Protein AF-A0A3S5GJC0-F1 (afdb_monomer_lite)

Secondary structure (DSSP, 8-state):
--SSSTTSSSSSGGGGGGGG-----TT----GGGGTHHHHHHHHHHTT--HHHHHHHHHHHHHHHS---

Foldseek 3Di:
DPDPPPPPPPPPVVVVVCVPPDPDVVQADQDPQLVCLVVQLVVCVVVVHDNVVSVVSSVVSRCVRPPDD

Sequence (69 aa):
MKATLLRKLSAAVLIYATLAGSTSAQNLIVCAGGRYCEQVRQECLAAGGSAVMCQLQWRNCVLDACPQR

pLDDT: mean 70.47, std 18.25, range [42.69, 93.5]

Structure (mmCIF, N/CA/C/O backbone):
data_AF-A0A3S5GJC0-F1
#
_entry.id   AF-A0A3S5GJC0-F1
#
loop_
_atom_site.group_PDB
_atom_site.id
_atom_site.type_symbol
_atom_site.label_atom_id
_atom_site.label_alt_id
_atom_site.label_comp_id
_atom_site.label_asym_id
_atom_site.label_entity_id
_atom_site.label_seq_id
_atom_site.pdbx_PDB_ins_code
_atom_site.Cartn_x
_atom_site.Cartn_y
_atom_site.Cartn_z
_atom_site.occupancy
_atom_site.B_iso_or_equiv
_atom_site.auth_seq_id
_atom_site.auth_comp_id
_atom_site.auth_asym_id
_atom_site.auth_atom_id
_atom_site.pdbx_PDB_model_num
ATOM 1 N N . MET A 1 1 ? -31.928 29.212 29.062 1.00 42.69 1 MET A N 1
ATOM 2 C CA . MET A 1 1 ? -31.365 27.921 28.599 1.00 42.69 1 MET A CA 1
ATOM 3 C C . MET A 1 1 ? -31.143 27.985 27.086 1.00 42.69 1 MET A C 1
ATOM 5 O O . MET A 1 1 ? -32.060 27.687 26.341 1.00 42.69 1 MET A O 1
ATOM 9 N N . LYS A 1 2 ? -29.996 28.490 26.610 1.00 46.75 2 LYS A N 1
ATOM 10 C CA . LYS A 1 2 ? -29.735 28.716 25.168 1.00 46.75 2 LYS A CA 1
ATOM 11 C C . LYS A 1 2 ? -28.221 28.779 24.891 1.00 46.75 2 LYS A C 1
ATOM 13 O O . LYS A 1 2 ? -27.724 29.757 24.361 1.00 46.75 2 LYS A O 1
ATOM 18 N N . ALA A 1 3 ? -27.452 27.788 25.340 1.00 49.81 3 ALA A N 1
ATOM 19 C CA . ALA A 1 3 ? -26.001 27.786 25.084 1.00 49.81 3 ALA A CA 1
ATOM 20 C C . ALA A 1 3 ? -25.358 26.391 25.000 1.00 49.81 3 ALA A C 1
ATOM 22 O O . ALA A 1 3 ? -24.141 26.273 25.075 1.00 49.81 3 ALA A O 1
ATOM 23 N N . THR A 1 4 ? -26.138 25.317 24.848 1.00 51.25 4 THR A N 1
ATOM 24 C CA . THR A 1 4 ? -25.605 23.941 24.928 1.00 51.25 4 THR A CA 1
ATOM 25 C C . THR A 1 4 ? -25.791 23.096 23.669 1.00 51.25 4 THR A C 1
ATOM 27 O O . THR A 1 4 ? -25.344 21.954 23.647 1.00 51.25 4 THR A O 1
ATOM 30 N N . LEU A 1 5 ? -26.378 23.635 22.594 1.00 52.25 5 LEU A N 1
ATOM 31 C CA . LEU A 1 5 ? -26.642 22.864 21.367 1.00 52.25 5 LEU A CA 1
ATOM 32 C C . LEU A 1 5 ? -25.592 23.028 20.257 1.00 52.25 5 LEU A C 1
ATOM 34 O O . LEU A 1 5 ? -25.462 22.146 19.417 1.00 52.25 5 LEU A O 1
ATOM 38 N N . LEU A 1 6 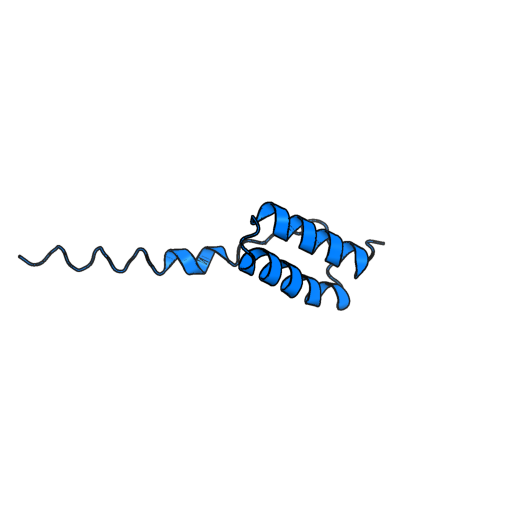? -24.781 24.089 20.274 1.00 51.97 6 LEU A N 1
ATOM 39 C CA . LEU A 1 6 ? -23.803 24.353 19.204 1.00 51.97 6 LEU A CA 1
ATOM 40 C C . LEU A 1 6 ? -22.480 23.583 19.333 1.00 51.97 6 LEU A C 1
ATOM 42 O O . LEU A 1 6 ? -21.671 23.600 18.413 1.00 51.97 6 LEU A O 1
ATOM 46 N N . ARG A 1 7 ? -22.245 22.875 20.444 1.00 50.66 7 ARG A N 1
ATOM 47 C CA . ARG A 1 7 ? -20.936 22.259 20.729 1.00 50.66 7 ARG A CA 1
ATOM 48 C C . ARG A 1 7 ? -20.777 20.820 20.221 1.00 50.66 7 ARG A C 1
ATOM 50 O O . ARG A 1 7 ? -19.694 20.263 20.342 1.00 50.66 7 ARG A O 1
ATOM 57 N N . LYS A 1 8 ? -21.830 20.209 19.660 1.00 50.62 8 LYS A N 1
ATOM 58 C CA . LYS A 1 8 ? -21.798 18.806 19.195 1.00 50.62 8 LYS A CA 1
ATOM 59 C C . LYS A 1 8 ? -21.556 18.622 17.693 1.00 50.62 8 LYS A C 1
ATOM 61 O O . LYS A 1 8 ? -21.251 17.511 17.281 1.00 50.62 8 LYS A O 1
ATOM 66 N N . LEU A 1 9 ? -21.636 19.679 16.883 1.00 51.69 9 LEU A N 1
ATOM 67 C CA . LEU A 1 9 ? -21.478 19.564 15.425 1.00 51.69 9 LEU A CA 1
ATOM 68 C C . LEU A 1 9 ? -20.016 19.631 14.947 1.00 51.69 9 LEU A C 1
ATOM 70 O O . LEU A 1 9 ? -19.719 19.218 13.832 1.00 51.69 9 LEU A O 1
ATOM 74 N N . SER A 1 10 ? -19.081 20.084 15.786 1.00 51.00 10 SER A N 1
ATOM 75 C CA . SER A 1 10 ? -17.683 20.292 15.374 1.00 51.00 10 SER A CA 1
ATOM 76 C C . SER A 1 10 ? -16.812 19.029 15.362 1.00 51.00 10 SER A C 1
ATOM 78 O O . SER A 1 10 ? -15.718 19.064 14.811 1.00 51.00 10 SER A O 1
ATOM 80 N N . ALA A 1 11 ? -17.262 17.914 15.945 1.00 50.88 11 ALA A N 1
ATOM 81 C CA . ALA A 1 11 ? -16.433 16.708 16.054 1.00 50.88 11 ALA A CA 1
ATOM 82 C C . ALA A 1 11 ? -16.501 15.789 14.819 1.00 50.88 11 ALA A C 1
ATOM 84 O O . ALA A 1 11 ? -15.559 15.048 14.561 1.00 50.88 11 ALA A O 1
ATOM 85 N N . ALA A 1 12 ? -17.584 15.839 14.035 1.00 51.22 12 ALA A N 1
ATOM 86 C CA . ALA A 1 12 ? -17.782 14.912 12.916 1.00 51.22 12 ALA A CA 1
ATOM 87 C C . ALA A 1 12 ? -16.987 15.293 11.651 1.00 51.22 12 ALA A C 1
ATOM 89 O O . ALA A 1 12 ? -16.619 14.425 10.865 1.00 51.22 12 ALA A O 1
ATOM 90 N N . VAL A 1 13 ? -16.681 16.580 11.458 1.00 52.00 13 VAL A N 1
ATOM 91 C CA . VAL A 1 13 ? -16.003 17.070 10.241 1.00 52.00 13 VAL A CA 1
ATOM 92 C C . VAL A 1 13 ? -14.486 16.836 10.283 1.00 52.00 13 VAL A C 1
ATOM 94 O O . VAL A 1 13 ? -13.856 16.686 9.241 1.00 52.00 13 VAL A O 1
ATOM 97 N N . LEU A 1 14 ? -13.891 16.716 11.474 1.00 50.38 14 LEU A N 1
ATOM 98 C CA . LEU A 1 14 ? -12.445 16.500 11.623 1.00 50.38 14 LEU A CA 1
ATOM 99 C C . LEU A 1 14 ? -11.993 15.067 11.289 1.00 50.38 14 LEU A C 1
ATOM 101 O O . LEU A 1 14 ? -10.797 14.835 11.145 1.00 50.38 14 LEU A O 1
ATOM 105 N N . ILE A 1 15 ? -12.920 14.116 11.130 1.00 52.00 15 ILE A N 1
ATOM 106 C CA . ILE A 1 15 ? -12.595 12.713 10.820 1.00 52.00 15 ILE A CA 1
ATOM 107 C C . ILE A 1 15 ? -12.355 12.510 9.313 1.00 52.00 15 ILE A C 1
ATOM 109 O O . ILE A 1 15 ? -11.571 11.650 8.926 1.00 52.00 15 ILE A O 1
ATOM 113 N N . TYR A 1 16 ? -12.954 13.331 8.444 1.00 44.41 16 TYR A N 1
ATOM 114 C CA . TYR A 1 16 ? -12.782 13.199 6.988 1.00 44.41 16 TYR A CA 1
ATOM 115 C C . TYR A 1 16 ? -11.481 13.815 6.453 1.00 44.41 16 TYR A C 1
ATOM 117 O O . TYR A 1 16 ? -11.046 13.476 5.354 1.00 44.41 16 TYR A O 1
ATOM 125 N N . ALA A 1 17 ? -10.833 14.700 7.214 1.00 46.22 17 ALA A N 1
ATOM 126 C CA . ALA A 1 17 ? -9.643 15.418 6.755 1.00 46.22 17 ALA A CA 1
ATOM 127 C C . ALA A 1 17 ? -8.327 14.629 6.915 1.00 46.22 17 ALA A C 1
ATOM 129 O O . ALA A 1 17 ? -7.305 15.030 6.362 1.00 46.22 17 ALA A O 1
ATOM 130 N N . THR A 1 18 ? -8.318 13.502 7.632 1.00 51.03 18 THR A N 1
ATOM 131 C CA . THR A 1 18 ? -7.096 12.710 7.871 1.00 51.03 18 THR A CA 1
ATOM 132 C C . THR A 1 18 ? -6.806 11.658 6.796 1.00 51.03 18 THR A C 1
ATOM 134 O O . THR A 1 18 ? -5.712 11.097 6.780 1.00 51.03 18 THR A O 1
ATOM 137 N N . LEU A 1 19 ? -7.712 11.429 5.840 1.00 47.72 19 LEU A N 1
ATOM 138 C CA . LEU A 1 19 ? -7.510 10.452 4.755 1.00 47.72 19 LEU A CA 1
ATOM 139 C C . LEU A 1 19 ? -6.671 10.984 3.577 1.00 47.72 19 LEU A C 1
ATOM 141 O O . LEU A 1 19 ? -6.205 10.193 2.758 1.00 47.72 19 LEU A O 1
ATOM 145 N N . ALA A 1 20 ? -6.394 12.292 3.527 1.00 48.41 20 ALA A N 1
ATOM 146 C CA . ALA A 1 20 ? -5.445 12.896 2.581 1.00 48.41 20 ALA A CA 1
ATOM 147 C C . ALA A 1 20 ? -4.003 12.972 3.133 1.00 48.41 20 ALA A C 1
ATOM 149 O O . ALA A 1 20 ? -3.122 13.585 2.531 1.00 48.41 20 ALA A O 1
ATOM 150 N N . GLY A 1 21 ? -3.740 12.350 4.287 1.00 42.94 21 GLY A N 1
ATOM 151 C CA . GLY A 1 21 ? -2.409 12.246 4.876 1.00 42.94 21 GLY A CA 1
ATOM 152 C C . GLY A 1 21 ? -1.582 11.135 4.235 1.00 42.94 21 GLY A C 1
ATOM 153 O O . GLY A 1 21 ? -1.423 10.064 4.814 1.00 42.94 21 GLY A O 1
ATOM 154 N N . SER A 1 22 ? -1.040 11.365 3.041 1.00 43.97 22 SER A N 1
ATOM 155 C CA . SER A 1 22 ? 0.092 10.584 2.507 1.00 43.97 22 SER A CA 1
ATOM 156 C C . SER A 1 22 ? 0.971 11.438 1.594 1.00 43.97 22 SER A C 1
ATOM 158 O O . SER A 1 22 ? 1.403 11.008 0.530 1.00 43.97 22 SER A O 1
ATOM 160 N N . THR A 1 23 ? 1.275 12.668 2.009 1.00 52.28 23 THR A N 1
ATOM 161 C CA . THR A 1 23 ? 2.377 13.439 1.425 1.00 52.28 23 THR A CA 1
ATOM 162 C C . THR A 1 23 ? 3.700 12.883 1.953 1.00 52.28 23 THR A C 1
ATOM 164 O O . THR A 1 23 ? 4.296 13.450 2.862 1.00 52.28 23 THR A O 1
ATOM 167 N N . SER A 1 24 ? 4.128 11.723 1.460 1.00 44.50 24 SER A N 1
ATOM 168 C CA . SER A 1 24 ? 5.532 11.291 1.455 1.00 44.50 24 SER A CA 1
ATOM 169 C C . SER A 1 24 ? 5.612 9.848 0.974 1.00 44.50 24 SER A C 1
ATOM 171 O O . SER A 1 24 ? 5.719 8.889 1.736 1.00 44.50 24 SER A O 1
ATOM 173 N N . ALA A 1 25 ? 5.618 9.700 -0.337 1.00 50.19 25 ALA A N 1
ATOM 174 C CA . ALA A 1 25 ? 6.563 8.785 -0.933 1.00 50.19 25 ALA A CA 1
ATOM 175 C C . ALA A 1 25 ? 7.751 9.663 -1.353 1.00 50.19 25 ALA A C 1
ATOM 177 O O . ALA A 1 25 ? 7.934 9.939 -2.530 1.00 50.19 25 ALA A O 1
ATOM 178 N N . GLN A 1 26 ? 8.496 10.214 -0.383 1.00 49.03 26 GLN A N 1
ATOM 179 C CA . GLN A 1 26 ? 9.563 11.210 -0.610 1.00 49.03 26 GLN A CA 1
ATOM 180 C C . GLN A 1 26 ? 10.680 10.750 -1.574 1.00 49.03 26 GLN A C 1
ATOM 182 O O . GLN A 1 26 ? 11.550 11.552 -1.878 1.00 49.03 26 GLN A O 1
ATOM 187 N N . ASN A 1 27 ? 10.660 9.506 -2.071 1.00 57.56 27 ASN A N 1
ATOM 188 C CA . ASN A 1 27 ? 11.596 8.977 -3.070 1.00 57.56 27 ASN A CA 1
ATOM 189 C C . ASN A 1 27 ? 10.991 7.858 -3.948 1.00 57.56 27 ASN A C 1
ATOM 191 O O . ASN A 1 27 ? 11.722 6.986 -4.404 1.00 57.56 27 ASN A O 1
ATOM 195 N N . LEU A 1 28 ? 9.667 7.810 -4.144 1.00 65.19 28 LEU A N 1
ATOM 196 C CA . LEU A 1 28 ? 9.057 6.788 -5.010 1.00 65.19 28 LEU A CA 1
ATOM 197 C C . LEU A 1 28 ? 8.402 7.443 -6.217 1.00 65.19 28 LEU A C 1
ATOM 199 O O . LEU A 1 28 ? 7.409 8.161 -6.090 1.00 65.19 28 LEU A O 1
ATOM 203 N N . ILE A 1 29 ? 8.945 7.156 -7.397 1.00 68.44 29 ILE A N 1
ATOM 204 C CA . ILE A 1 29 ? 8.314 7.519 -8.661 1.00 68.44 29 ILE A CA 1
ATOM 205 C C . ILE A 1 29 ? 7.121 6.586 -8.861 1.00 68.44 29 ILE A C 1
ATOM 207 O O . ILE A 1 29 ? 7.282 5.374 -9.017 1.00 68.44 29 ILE A O 1
ATOM 211 N N . VAL A 1 30 ? 5.917 7.158 -8.857 1.00 73.69 30 VAL A N 1
ATOM 212 C CA . VAL A 1 30 ? 4.681 6.432 -9.164 1.00 73.69 30 VAL A CA 1
ATOM 213 C C . VAL A 1 30 ? 4.445 6.500 -10.672 1.00 73.69 30 VAL A C 1
ATOM 215 O O . VAL A 1 30 ? 4.010 7.518 -11.206 1.00 73.69 30 VAL A O 1
ATOM 218 N N . CYS A 1 31 ? 4.753 5.412 -11.371 1.00 75.88 31 CYS A N 1
ATOM 219 C CA . CYS A 1 31 ? 4.427 5.221 -12.783 1.00 75.88 31 CYS A CA 1
ATOM 220 C C . CYS A 1 31 ? 2.930 4.909 -12.983 1.00 75.88 31 CYS A C 1
ATOM 222 O O . CYS A 1 31 ? 2.188 4.697 -12.021 1.00 75.88 31 CYS A O 1
ATOM 224 N N . ALA A 1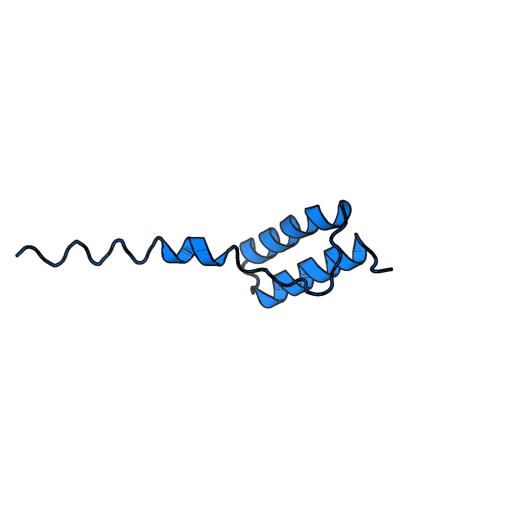 32 ? 2.470 4.844 -14.238 1.00 75.31 32 ALA A N 1
ATOM 225 C CA . ALA A 1 32 ? 1.067 4.555 -14.556 1.00 75.31 32 ALA A CA 1
ATOM 226 C C . ALA A 1 32 ? 0.551 3.256 -13.899 1.00 75.31 32 ALA A C 1
ATOM 228 O O . ALA A 1 32 ? -0.576 3.237 -13.410 1.00 75.31 32 A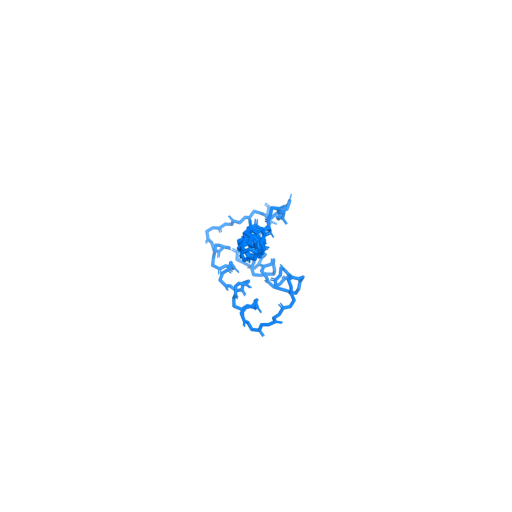LA A O 1
ATOM 229 N N . GLY A 1 33 ? 1.392 2.216 -13.804 1.00 70.12 33 GLY A N 1
ATOM 230 C CA . GLY A 1 33 ? 1.066 0.966 -13.106 1.00 70.12 33 GLY A CA 1
ATOM 231 C C . GLY A 1 33 ? 0.907 1.124 -11.588 1.00 70.12 33 GLY A C 1
ATOM 232 O O . GLY A 1 33 ? 0.026 0.514 -10.992 1.00 70.12 33 GLY A O 1
ATOM 233 N N . GLY A 1 34 ? 1.672 2.021 -10.961 1.00 75.75 34 GLY A N 1
ATOM 234 C CA . GLY A 1 34 ? 1.607 2.286 -9.519 1.00 75.75 34 GLY A CA 1
ATOM 235 C C . GLY A 1 34 ? 0.344 3.031 -9.069 1.00 75.75 34 GLY A C 1
ATOM 236 O O . GLY A 1 34 ? 0.073 3.111 -7.873 1.00 75.75 34 GLY A O 1
ATOM 237 N N . ARG A 1 35 ? -0.465 3.555 -10.001 1.00 78.06 35 ARG A N 1
ATOM 238 C CA . ARG A 1 35 ? -1.730 4.248 -9.686 1.00 78.06 35 ARG A CA 1
ATOM 239 C C . ARG A 1 35 ? -2.776 3.300 -9.095 1.00 78.06 35 ARG A C 1
ATOM 241 O O . ARG A 1 35 ? -3.538 3.715 -8.228 1.00 78.06 35 ARG A O 1
ATOM 248 N N . TYR A 1 36 ? -2.773 2.032 -9.509 1.00 81.75 36 TYR A N 1
ATOM 249 C CA . TYR A 1 36 ? -3.683 1.003 -8.992 1.00 81.75 36 TYR A CA 1
ATOM 250 C C . TYR A 1 36 ? -3.311 0.535 -7.580 1.00 81.75 36 TYR A C 1
ATOM 252 O O . TYR A 1 36 ? -4.162 0.032 -6.852 1.00 81.75 36 TYR A O 1
ATOM 260 N N . CYS A 1 37 ? -2.071 0.770 -7.142 1.00 88.56 37 CYS A N 1
ATOM 261 C CA . CYS A 1 37 ? -1.629 0.406 -5.799 1.00 88.56 37 CYS A CA 1
ATOM 262 C C . CYS A 1 37 ? -2.337 1.205 -4.702 1.00 88.56 37 CYS A C 1
ATOM 264 O O . CYS A 1 37 ? -2.440 0.728 -3.573 1.00 88.56 37 CYS A O 1
ATOM 266 N N . GLU A 1 38 ? -2.879 2.388 -5.015 1.00 87.38 38 GLU A N 1
ATOM 267 C CA . GLU A 1 38 ? -3.724 3.117 -4.064 1.00 87.38 38 GLU A CA 1
ATOM 268 C C . GLU A 1 38 ? -4.979 2.315 -3.703 1.00 87.38 38 GLU A C 1
ATOM 270 O O . GLU A 1 38 ? -5.372 2.309 -2.541 1.00 87.38 38 GLU A O 1
ATOM 275 N N . GLN A 1 39 ? -5.549 1.555 -4.644 1.00 87.94 39 GLN A N 1
ATOM 276 C CA . GLN A 1 39 ? -6.675 0.665 -4.357 1.00 87.94 39 GLN A CA 1
ATOM 277 C C . GLN A 1 39 ? -6.287 -0.404 -3.325 1.00 87.94 39 GLN A C 1
ATOM 279 O O . GLN A 1 39 ? -7.013 -0.606 -2.359 1.00 87.94 39 GLN A O 1
ATOM 284 N N . VAL A 1 40 ? -5.093 -0.993 -3.452 1.00 87.06 40 VAL A N 1
ATOM 285 C CA . VAL A 1 40 ? -4.550 -1.961 -2.480 1.00 87.06 40 VAL A CA 1
ATOM 286 C C . VAL A 1 40 ? -4.425 -1.339 -1.084 1.00 87.06 40 VAL A C 1
ATOM 288 O O . VAL A 1 40 ? -4.745 -1.973 -0.078 1.00 87.06 40 VAL A O 1
ATOM 291 N N . ARG A 1 41 ? -4.004 -0.069 -1.002 1.00 88.69 41 ARG A N 1
ATOM 292 C CA . ARG A 1 41 ? -3.937 0.667 0.270 1.00 88.69 41 ARG A CA 1
ATOM 293 C C . ARG A 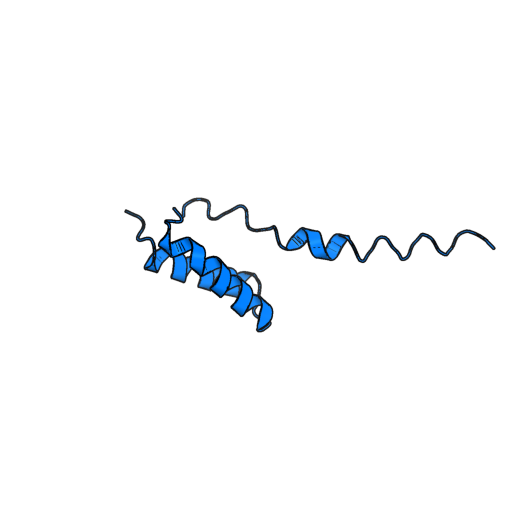1 41 ? -5.320 0.830 0.897 1.00 88.69 41 ARG A C 1
ATOM 295 O O . ARG A 1 41 ? -5.471 0.600 2.095 1.00 88.69 41 ARG A O 1
ATOM 302 N N . GLN A 1 42 ? -6.310 1.220 0.095 1.00 89.50 42 GLN A N 1
ATOM 303 C CA . GLN A 1 42 ? -7.689 1.418 0.546 1.00 89.50 42 GLN A CA 1
ATOM 304 C C . GLN A 1 42 ? -8.339 0.102 0.986 1.00 89.50 42 GLN A C 1
ATOM 306 O O . GLN A 1 42 ? -8.984 0.067 2.029 1.00 89.50 42 GLN A O 1
ATOM 311 N N . GLU A 1 43 ? -8.121 -0.990 0.252 1.00 90.00 43 GLU A N 1
ATOM 312 C CA . GLU A 1 43 ? -8.605 -2.327 0.615 1.00 90.00 43 GLU A CA 1
ATOM 313 C C . GLU A 1 43 ? -8.017 -2.799 1.951 1.00 90.00 43 GLU A C 1
ATOM 315 O O . GLU A 1 43 ? -8.749 -3.289 2.810 1.00 90.00 43 GLU A O 1
ATOM 320 N N . CYS A 1 44 ? -6.719 -2.577 2.178 1.00 90.50 44 CYS A N 1
ATOM 321 C CA . CYS A 1 44 ? -6.076 -2.889 3.454 1.00 90.50 44 CYS A CA 1
ATOM 322 C C . CYS A 1 44 ? -6.672 -2.086 4.622 1.00 90.50 44 CYS A C 1
ATOM 324 O O . CYS A 1 44 ? -6.941 -2.646 5.687 1.00 90.50 44 CYS A O 1
ATOM 326 N N . LEU A 1 45 ? -6.915 -0.785 4.429 1.00 92.25 45 LEU A N 1
ATOM 327 C CA . LEU A 1 45 ? -7.545 0.060 5.448 1.00 92.25 45 LEU A CA 1
ATOM 328 C C . LEU A 1 45 ? -8.989 -0.385 5.722 1.00 92.25 45 LEU A C 1
ATOM 330 O O . LEU A 1 45 ? -9.398 -0.470 6.879 1.00 92.25 45 LEU A O 1
ATOM 334 N N . ALA A 1 46 ? -9.744 -0.722 4.673 1.00 93.06 46 ALA A N 1
ATOM 335 C CA . ALA A 1 46 ? -11.113 -1.220 4.777 1.00 93.06 46 ALA A CA 1
ATOM 336 C C . ALA A 1 46 ? -11.195 -2.581 5.489 1.00 93.06 46 ALA A C 1
ATOM 338 O O . ALA A 1 46 ? -12.150 -2.835 6.220 1.00 93.06 46 ALA A O 1
ATOM 339 N N . ALA A 1 47 ? -10.171 -3.427 5.343 1.00 93.50 47 ALA A N 1
ATOM 340 C CA . ALA A 1 47 ? -10.035 -4.688 6.069 1.00 93.50 47 ALA A CA 1
ATOM 341 C C . ALA A 1 47 ? -9.655 -4.512 7.558 1.00 93.50 47 ALA A C 1
ATOM 343 O O . ALA A 1 47 ? -9.511 -5.500 8.275 1.00 93.50 47 ALA A O 1
ATOM 344 N N . GLY A 1 48 ? -9.485 -3.273 8.037 1.00 93.12 48 GLY A N 1
ATOM 345 C CA . GLY A 1 48 ? -9.085 -2.971 9.414 1.00 93.12 48 GLY A CA 1
ATOM 346 C C . GLY A 1 48 ? -7.572 -3.002 9.645 1.00 93.12 48 GLY A C 1
ATOM 347 O O . GLY A 1 48 ? -7.124 -3.032 10.792 1.00 93.12 48 GLY A O 1
ATOM 348 N N . GLY A 1 49 ? -6.771 -2.998 8.575 1.00 91.69 49 GLY A N 1
ATOM 349 C CA . GLY A 1 49 ? -5.319 -2.912 8.659 1.00 91.69 49 GLY A CA 1
ATOM 3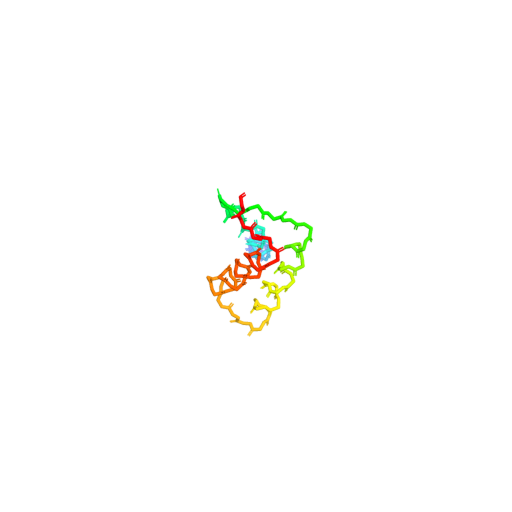50 C C . GLY A 1 49 ? -4.850 -1.585 9.259 1.00 91.69 49 GLY A C 1
ATOM 351 O O . GLY A 1 49 ? -5.477 -0.536 9.098 1.00 91.69 49 GLY A O 1
ATOM 352 N N . SER A 1 50 ? -3.712 -1.609 9.957 1.00 91.44 50 SER A N 1
ATOM 353 C CA . SER A 1 50 ? -3.120 -0.380 10.485 1.00 91.44 50 SER A CA 1
ATOM 354 C C . SER A 1 50 ? -2.570 0.491 9.352 1.00 91.44 50 SER A C 1
ATOM 356 O O . SER A 1 50 ? -2.039 -0.016 8.361 1.00 91.44 50 SER A O 1
ATOM 358 N N . ALA A 1 51 ? -2.625 1.816 9.517 1.00 83.69 51 ALA A N 1
ATOM 359 C CA . ALA A 1 51 ? -2.142 2.760 8.505 1.00 83.69 51 ALA A CA 1
ATOM 360 C C . ALA A 1 51 ? -0.683 2.494 8.085 1.00 83.69 51 ALA A C 1
ATOM 362 O O . ALA 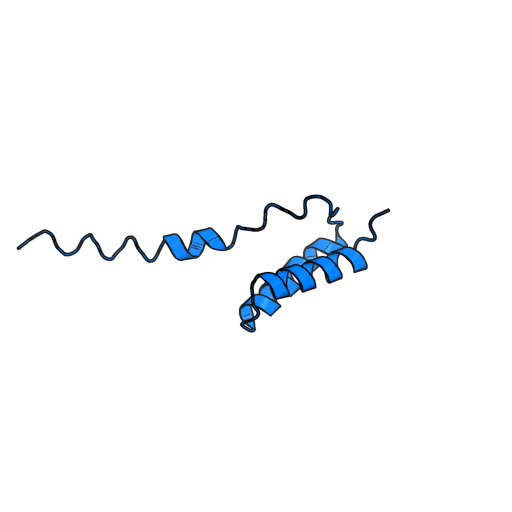A 1 51 ? -0.342 2.604 6.909 1.00 83.69 51 ALA A O 1
ATOM 363 N N . VAL A 1 52 ? 0.166 2.079 9.031 1.00 89.44 52 VAL A N 1
ATOM 364 C CA . VAL A 1 52 ? 1.572 1.732 8.771 1.00 89.44 52 VAL A CA 1
ATOM 365 C C . VAL A 1 52 ? 1.689 0.484 7.890 1.00 89.44 52 VAL A C 1
ATOM 367 O O . VAL A 1 52 ? 2.462 0.483 6.932 1.00 89.44 52 VAL A O 1
ATOM 370 N N . MET A 1 53 ? 0.906 -0.560 8.177 1.00 89.69 53 MET A N 1
ATOM 371 C CA . MET A 1 53 ? 0.901 -1.800 7.392 1.00 89.69 53 MET A CA 1
ATOM 372 C C . MET A 1 53 ? 0.383 -1.566 5.974 1.00 89.69 53 MET A C 1
ATOM 374 O O . MET A 1 53 ? 1.014 -1.992 5.008 1.00 89.69 53 MET A O 1
ATOM 378 N N . CYS A 1 54 ? -0.711 -0.822 5.831 1.00 90.31 54 CYS A N 1
ATOM 379 C CA . CYS A 1 54 ? -1.278 -0.527 4.519 1.00 90.31 54 CYS A CA 1
ATOM 380 C C . CYS A 1 54 ? -0.341 0.345 3.674 1.00 90.31 54 CYS A C 1
ATOM 382 O O . CYS A 1 54 ? -0.204 0.126 2.472 1.00 90.31 54 CYS A O 1
ATOM 384 N N . GLN A 1 55 ? 0.391 1.271 4.302 1.00 88.38 55 GLN A N 1
ATOM 385 C CA . GLN A 1 55 ? 1.420 2.059 3.623 1.00 88.38 55 GLN A CA 1
ATOM 386 C C . GLN A 1 55 ? 2.610 1.201 3.158 1.00 88.38 55 GLN A C 1
ATOM 388 O O . GLN A 1 55 ? 3.180 1.449 2.094 1.00 88.38 55 GLN A O 1
ATOM 393 N N . LEU A 1 56 ? 3.009 0.187 3.934 1.00 89.31 56 LEU A N 1
ATOM 394 C CA . LEU A 1 56 ? 4.037 -0.777 3.524 1.00 89.31 56 LEU A CA 1
ATOM 395 C C . LEU A 1 56 ? 3.581 -1.606 2.320 1.00 89.31 56 LEU A C 1
ATOM 397 O O . LEU A 1 56 ? 4.341 -1.757 1.366 1.00 89.31 56 LEU A O 1
ATOM 401 N N . GLN A 1 57 ? 2.339 -2.083 2.338 1.00 89.25 57 GLN A N 1
ATOM 402 C CA . GLN A 1 57 ? 1.777 -2.878 1.249 1.00 89.25 57 GLN A CA 1
ATOM 403 C C . GLN A 1 57 ? 1.648 -2.071 -0.048 1.00 89.25 57 GLN A C 1
ATOM 405 O O . GLN A 1 57 ? 2.071 -2.534 -1.106 1.00 89.25 57 GLN A O 1
ATOM 410 N N . TRP A 1 58 ? 1.163 -0.831 0.052 1.00 89.75 58 TRP A N 1
ATOM 411 C CA . TRP A 1 58 ? 1.146 0.124 -1.054 1.00 89.75 58 TRP A CA 1
ATOM 412 C C . TRP A 1 58 ? 2.537 0.308 -1.664 1.00 89.75 58 TRP A C 1
ATOM 414 O O . TRP A 1 58 ? 2.711 0.193 -2.873 1.00 89.75 58 TRP A O 1
ATOM 424 N N . ARG A 1 59 ? 3.550 0.537 -0.821 1.00 87.19 59 ARG A N 1
ATOM 425 C CA . ARG A 1 59 ? 4.932 0.748 -1.265 1.00 87.19 59 ARG A CA 1
ATOM 426 C C . ARG A 1 59 ? 5.496 -0.470 -1.991 1.00 87.19 59 ARG A C 1
ATOM 428 O O . ARG A 1 59 ? 6.144 -0.292 -3.015 1.00 87.19 59 ARG A O 1
ATOM 435 N N . ASN A 1 60 ? 5.238 -1.681 -1.501 1.00 88.25 60 ASN A N 1
ATOM 436 C CA . ASN A 1 60 ? 5.672 -2.904 -2.179 1.00 88.25 60 ASN A CA 1
ATOM 437 C C . ASN A 1 60 ? 5.002 -3.053 -3.551 1.00 88.25 60 ASN A C 1
ATOM 439 O O . ASN A 1 60 ? 5.684 -3.357 -4.523 1.00 88.25 60 ASN A O 1
ATOM 443 N N . CYS A 1 61 ? 3.703 -2.757 -3.647 1.00 88.56 61 CYS A N 1
ATOM 444 C CA . CYS A 1 61 ? 2.992 -2.735 -4.926 1.00 88.56 61 CYS A CA 1
ATOM 445 C C . CYS A 1 61 ? 3.590 -1.699 -5.894 1.00 88.56 61 CYS A C 1
ATOM 447 O O . CYS A 1 61 ? 3.809 -1.997 -7.064 1.00 88.56 61 CYS A O 1
ATOM 449 N N . VAL A 1 62 ? 3.908 -0.490 -5.414 1.00 87.56 62 VAL A N 1
ATOM 450 C CA . VAL A 1 62 ? 4.522 0.556 -6.249 1.00 87.56 62 VAL A CA 1
ATOM 451 C C . VAL A 1 62 ? 5.916 0.151 -6.722 1.00 87.56 62 VAL A C 1
ATOM 453 O O . VAL A 1 62 ? 6.249 0.412 -7.871 1.00 87.56 62 VAL A O 1
ATOM 456 N N . LEU A 1 63 ? 6.724 -0.488 -5.874 1.00 85.56 63 LEU A N 1
ATOM 457 C CA . LEU A 1 63 ? 8.063 -0.957 -6.245 1.00 85.56 63 LEU A CA 1
ATOM 458 C C . LEU A 1 63 ? 8.032 -2.077 -7.293 1.00 85.56 63 LEU A C 1
ATOM 460 O O . LEU A 1 63 ? 8.908 -2.114 -8.153 1.00 85.56 63 LEU A O 1
ATOM 464 N N . ASP A 1 64 ? 7.029 -2.953 -7.229 1.00 85.31 64 ASP A N 1
ATOM 465 C CA . ASP A 1 64 ? 6.806 -4.018 -8.211 1.00 85.31 64 ASP A CA 1
ATOM 466 C C . ASP A 1 64 ? 6.324 -3.452 -9.558 1.00 85.31 64 ASP A C 1
ATOM 468 O O . ASP A 1 64 ? 6.905 -3.724 -10.608 1.00 85.31 64 ASP A O 1
ATOM 472 N N . ALA A 1 65 ? 5.318 -2.574 -9.524 1.00 83.75 65 ALA A N 1
ATOM 473 C CA . ALA A 1 65 ? 4.750 -1.970 -10.726 1.00 83.75 65 ALA A CA 1
ATOM 474 C C . ALA A 1 65 ? 5.679 -0.932 -11.385 1.00 83.75 65 ALA A C 1
ATOM 476 O O . ALA A 1 65 ? 5.622 -0.724 -12.598 1.00 83.75 65 ALA A O 1
ATOM 477 N N . CYS A 1 66 ? 6.502 -0.250 -10.586 1.00 81.56 66 CYS A N 1
ATOM 478 C CA . CYS A 1 66 ? 7.367 0.855 -10.990 1.00 81.56 66 CYS A CA 1
ATOM 479 C C . CYS A 1 66 ? 8.780 0.649 -10.421 1.00 81.56 66 CYS A C 1
ATOM 481 O O . CYS A 1 66 ? 9.147 1.295 -9.428 1.00 81.56 66 CYS A O 1
ATOM 483 N N . PRO A 1 67 ? 9.592 -0.235 -11.027 1.00 73.12 67 PRO A N 1
ATOM 484 C CA . PRO A 1 67 ? 10.964 -0.438 -10.589 1.00 73.12 67 PRO A CA 1
ATOM 485 C C . PRO A 1 67 ? 11.732 0.886 -10.661 1.00 73.12 67 PRO A C 1
ATOM 487 O O . PRO A 1 67 ? 11.812 1.517 -11.716 1.00 73.12 67 PRO A O 1
ATOM 490 N N . GLN A 1 68 ? 12.262 1.316 -9.515 1.00 69.56 68 GLN A N 1
ATOM 491 C CA . GLN A 1 68 ? 13.004 2.566 -9.361 1.00 69.56 68 GLN A CA 1
ATOM 492 C C . GLN A 1 68 ? 14.364 2.388 -10.054 1.00 69.56 68 GLN A C 1
ATOM 494 O O . GLN A 1 68 ? 15.256 1.744 -9.502 1.00 69.56 68 GLN A O 1
ATOM 499 N N . ARG A 1 69 ? 14.481 2.858 -11.297 1.00 59.97 69 ARG A N 1
ATOM 500 C CA . ARG A 1 69 ? 15.733 2.887 -12.063 1.00 59.97 69 ARG A CA 1
ATOM 501 C C . ARG A 1 69 ? 16.276 4.300 -12.146 1.00 59.97 69 ARG A C 1
ATOM 503 O O . ARG A 1 69 ? 15.443 5.228 -12.243 1.00 59.97 69 ARG A O 1
#

Radius of gyration: 17.77 Å; chains: 1; bounding box: 47×33×43 Å